Protein AF-A0A350ADW1-F1 (afdb_monomer_lite)

Structure (mmCIF, N/CA/C/O backbone):
data_AF-A0A350ADW1-F1
#
_entry.id   AF-A0A350ADW1-F1
#
loop_
_atom_site.group_PDB
_atom_site.id
_atom_site.type_symbol
_atom_site.label_atom_id
_atom_site.label_alt_id
_atom_site.label_comp_id
_atom_site.label_asym_id
_atom_site.label_entity_id
_atom_site.label_seq_id
_atom_site.pdbx_PDB_ins_code
_atom_site.Cartn_x
_atom_site.Cartn_y
_atom_site.Cartn_z
_atom_site.occupancy
_atom_site.B_iso_or_equiv
_atom_site.auth_seq_id
_atom_site.auth_comp_id
_atom_site.auth_asym_id
_atom_site.auth_atom_id
_atom_site.pdbx_PDB_model_num
ATOM 1 N N . PHE A 1 1 ? 5.162 9.582 -4.201 1.00 83.69 1 PHE A N 1
ATOM 2 C CA . PHE A 1 1 ? 4.486 8.821 -5.286 1.00 83.69 1 PHE A CA 1
ATOM 3 C C . PHE A 1 1 ? 5.380 8.556 -6.501 1.00 83.69 1 PHE A C 1
ATOM 5 O O . PHE A 1 1 ? 5.615 7.390 -6.770 1.00 83.69 1 PHE A O 1
ATOM 12 N N . ARG A 1 2 ? 5.883 9.571 -7.228 1.00 89.31 2 ARG A N 1
ATOM 13 C CA . ARG A 1 2 ? 6.713 9.370 -8.438 1.00 89.31 2 ARG A CA 1
ATOM 14 C C . ARG A 1 2 ? 7.943 8.490 -8.180 1.00 89.31 2 ARG A C 1
ATOM 16 O O . ARG A 1 2 ? 7.983 7.370 -8.667 1.00 89.31 2 ARG A O 1
ATOM 23 N N . GLU A 1 3 ? 8.840 8.942 -7.312 1.00 87.31 3 GLU A N 1
ATOM 24 C CA . GLU A 1 3 ? 10.051 8.193 -6.943 1.00 87.31 3 GLU A CA 1
ATOM 25 C C . GLU A 1 3 ? 9.717 6.847 -6.289 1.00 87.31 3 GLU A C 1
ATOM 27 O O . GLU A 1 3 ? 10.267 5.807 -6.628 1.00 87.31 3 GLU A O 1
ATOM 32 N N . ALA A 1 4 ? 8.739 6.847 -5.380 1.00 83.50 4 ALA A N 1
ATOM 33 C CA . ALA A 1 4 ? 8.398 5.666 -4.593 1.00 83.50 4 ALA A CA 1
ATOM 34 C C . ALA A 1 4 ? 7.653 4.559 -5.368 1.00 83.50 4 ALA A C 1
ATOM 36 O O . ALA A 1 4 ? 7.547 3.448 -4.845 1.00 83.50 4 ALA A O 1
ATOM 37 N N . VAL A 1 5 ? 7.078 4.848 -6.543 1.00 90.44 5 VAL A N 1
ATOM 38 C CA . VAL A 1 5 ? 6.195 3.914 -7.272 1.00 90.44 5 VAL A CA 1
ATOM 39 C C . VAL A 1 5 ? 6.447 3.924 -8.777 1.00 90.44 5 VAL A C 1
ATOM 41 O O . VAL A 1 5 ? 6.580 2.857 -9.368 1.00 90.44 5 VAL A O 1
ATOM 44 N N . ILE A 1 6 ? 6.463 5.101 -9.405 1.00 94.31 6 ILE A N 1
ATOM 45 C CA . ILE A 1 6 ? 6.502 5.227 -10.868 1.00 94.31 6 ILE A CA 1
ATOM 46 C C . ILE A 1 6 ? 7.892 4.925 -11.418 1.00 94.31 6 ILE A C 1
ATOM 48 O O . ILE A 1 6 ? 7.989 4.210 -12.411 1.00 94.31 6 ILE A O 1
ATOM 52 N N . ASP A 1 7 ? 8.943 5.418 -10.767 1.00 94.56 7 ASP A N 1
ATOM 53 C CA . ASP A 1 7 ? 10.309 5.238 -11.261 1.00 94.56 7 ASP A CA 1
ATOM 54 C C . ASP A 1 7 ? 10.722 3.748 -11.180 1.00 94.56 7 ASP A C 1
ATOM 56 O O . ASP A 1 7 ? 11.103 3.164 -12.190 1.00 94.56 7 ASP A O 1
ATOM 60 N N . GLU A 1 8 ? 10.474 3.068 -10.046 1.00 91.56 8 GLU A N 1
ATOM 61 C CA . GLU A 1 8 ? 10.698 1.609 -9.906 1.00 91.56 8 GLU A CA 1
ATOM 62 C C . GLU A 1 8 ? 9.867 0.782 -10.906 1.00 91.56 8 GLU A C 1
ATOM 64 O O . GLU A 1 8 ? 10.334 -0.232 -11.436 1.00 91.56 8 GLU A O 1
ATOM 69 N N . PHE A 1 9 ? 8.624 1.202 -11.166 1.00 94.69 9 PHE A N 1
ATOM 70 C CA . PHE A 1 9 ? 7.763 0.563 -12.159 1.00 94.69 9 PHE A CA 1
ATOM 71 C C . PHE A 1 9 ? 8.347 0.683 -13.569 1.00 94.69 9 PHE A C 1
ATOM 73 O O . PHE A 1 9 ? 8.427 -0.326 -14.272 1.00 94.69 9 PHE A O 1
ATOM 80 N N . ALA A 1 10 ? 8.756 1.889 -13.973 1.00 96.12 10 ALA A N 1
ATOM 81 C CA . ALA A 1 10 ? 9.309 2.147 -15.296 1.00 96.12 10 ALA A CA 1
ATOM 82 C C . ALA A 1 10 ? 10.604 1.357 -15.517 1.00 96.12 10 ALA A C 1
ATOM 84 O O . ALA A 1 10 ? 10.722 0.671 -16.532 1.00 96.12 10 ALA A O 1
ATOM 85 N N . ASP A 1 11 ? 11.517 1.367 -14.545 1.00 95.94 11 ASP A N 1
ATOM 86 C CA . ASP A 1 11 ? 12.780 0.627 -14.620 1.00 95.94 11 ASP A CA 1
ATOM 87 C C . ASP A 1 11 ? 12.549 -0.886 -14.746 1.00 95.94 11 ASP A C 1
ATOM 89 O O . ASP A 1 11 ? 13.133 -1.549 -15.606 1.00 95.94 11 ASP A O 1
ATOM 93 N N . SER A 1 12 ? 11.636 -1.439 -13.940 1.00 94.31 12 SER A N 1
ATOM 94 C CA . SER A 1 12 ? 11.294 -2.868 -13.986 1.00 94.31 12 SER A CA 1
ATOM 95 C C . SER A 1 12 ? 10.626 -3.262 -15.306 1.00 94.31 12 SER A C 1
ATOM 97 O O . SER A 1 12 ? 10.892 -4.337 -15.845 1.00 94.31 12 SER A O 1
ATOM 99 N N . TYR A 1 13 ? 9.765 -2.395 -15.841 1.00 96.25 13 TYR A N 1
ATOM 100 C CA . TYR A 1 13 ? 9.112 -2.620 -17.128 1.00 96.25 13 TYR A CA 1
ATOM 101 C C . TYR A 1 13 ? 10.121 -2.582 -18.283 1.00 96.25 13 TYR A C 1
ATOM 103 O O . TYR A 1 13 ? 10.104 -3.455 -19.151 1.00 96.25 13 TYR A O 1
ATOM 111 N N . LEU A 1 14 ? 11.049 -1.619 -18.271 1.00 97.31 14 LEU A N 1
ATOM 112 C CA . LEU A 1 14 ? 12.135 -1.528 -19.253 1.00 97.31 14 LEU A CA 1
ATOM 113 C C . LEU A 1 14 ? 13.079 -2.738 -19.193 1.00 97.31 14 LEU A C 1
ATOM 115 O O . LEU A 1 14 ? 13.614 -3.144 -20.223 1.00 97.31 14 LEU A O 1
ATOM 119 N N . ALA A 1 15 ? 13.230 -3.357 -18.020 1.00 97.62 15 ALA A N 1
ATOM 120 C CA . ALA A 1 15 ? 13.955 -4.615 -17.841 1.00 97.62 15 ALA A CA 1
ATOM 121 C C . ALA A 1 15 ? 13.183 -5.864 -18.327 1.00 97.62 15 ALA A C 1
ATOM 123 O O . ALA A 1 15 ? 13.676 -6.984 -18.189 1.00 97.62 15 ALA A O 1
ATOM 124 N N .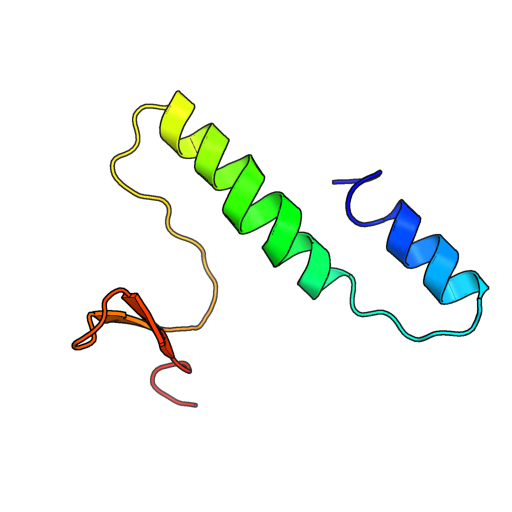 GLY A 1 16 ? 11.985 -5.698 -18.900 1.00 96.50 16 GLY A N 1
ATOM 125 C CA . GLY A 1 16 ? 11.172 -6.783 -19.455 1.00 96.50 16 GLY A CA 1
ATOM 126 C C . GLY A 1 16 ? 10.317 -7.530 -18.429 1.00 96.50 16 GLY A C 1
ATOM 127 O O . GLY A 1 16 ? 9.747 -8.572 -18.755 1.00 96.50 16 GLY A O 1
ATOM 128 N N . ALA A 1 17 ? 10.208 -7.023 -17.200 1.00 96.94 17 ALA A N 1
ATOM 129 C CA . ALA A 1 17 ? 9.274 -7.559 -16.218 1.00 96.94 17 ALA A CA 1
ATOM 130 C C . ALA A 1 17 ? 7.864 -6.971 -16.405 1.00 96.94 17 ALA A C 1
ATOM 132 O O . ALA A 1 17 ? 7.666 -5.934 -17.036 1.00 96.94 17 ALA A O 1
ATOM 133 N N . THR A 1 18 ? 6.871 -7.605 -15.781 1.00 95.31 18 THR A N 1
ATOM 134 C CA . THR A 1 18 ? 5.488 -7.105 -15.703 1.00 95.31 18 THR A CA 1
ATOM 135 C C . THR A 1 18 ? 5.140 -6.727 -14.256 1.00 95.31 18 THR A C 1
ATOM 137 O O . THR A 1 18 ? 4.432 -7.476 -13.575 1.00 95.31 18 THR A O 1
ATOM 140 N N . PRO A 1 19 ? 5.679 -5.611 -13.729 1.00 93.38 19 PRO A N 1
ATOM 141 C CA . PRO A 1 19 ? 5.456 -5.194 -12.347 1.00 93.38 19 PRO A CA 1
ATOM 142 C C . PRO A 1 19 ? 4.014 -4.720 -12.109 1.00 93.38 19 PRO A C 1
ATOM 144 O O . PRO A 1 19 ? 3.379 -4.133 -12.984 1.00 93.38 19 PRO A O 1
ATOM 147 N N . VAL A 1 20 ? 3.520 -4.900 -10.880 1.00 94.06 20 VAL A N 1
ATOM 148 C CA . VAL A 1 20 ? 2.223 -4.365 -10.433 1.00 94.06 20 VAL A CA 1
ATOM 149 C C . VAL A 1 20 ? 2.467 -3.153 -9.520 1.00 94.06 20 VAL A C 1
ATOM 151 O O . VAL A 1 20 ? 2.701 -3.326 -8.320 1.00 94.06 20 VAL A O 1
ATOM 154 N N . PRO A 1 21 ? 2.396 -1.909 -10.036 1.00 92.12 21 PRO A N 1
ATOM 155 C CA . PRO A 1 21 ? 2.758 -0.708 -9.272 1.00 92.12 21 PRO A CA 1
ATOM 156 C C . PRO A 1 21 ? 1.833 -0.462 -8.071 1.00 92.12 21 PRO A C 1
ATOM 158 O O . PRO A 1 21 ? 2.229 0.144 -7.075 1.00 92.12 21 PRO A O 1
ATOM 161 N N . CYS A 1 22 ? 0.598 -0.969 -8.124 1.00 91.81 22 CYS A N 1
ATOM 1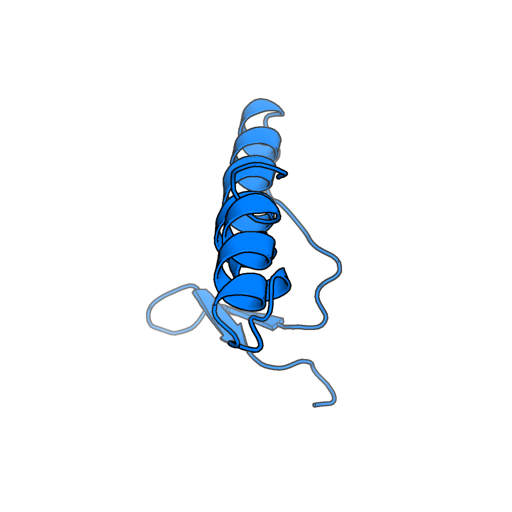62 C CA . CYS A 1 22 ? -0.379 -0.829 -7.047 1.00 91.81 22 CYS A CA 1
ATOM 163 C C . CYS A 1 22 ? 0.078 -1.473 -5.729 1.00 91.81 22 CYS A C 1
ATOM 165 O O . CYS A 1 22 ? -0.280 -0.965 -4.667 1.00 91.81 22 CYS A O 1
ATOM 167 N N . ILE A 1 23 ? 0.892 -2.535 -5.783 1.00 89.38 23 ILE A N 1
ATOM 168 C CA . ILE A 1 23 ? 1.446 -3.176 -4.580 1.00 89.38 23 ILE A CA 1
ATOM 169 C C . ILE A 1 23 ? 2.347 -2.180 -3.839 1.00 89.38 23 ILE A C 1
ATOM 171 O O . ILE A 1 23 ? 2.142 -1.925 -2.653 1.00 89.38 23 ILE A O 1
ATOM 175 N N . ARG A 1 24 ? 3.269 -1.531 -4.563 1.00 90.00 24 ARG A N 1
ATOM 176 C CA . ARG A 1 24 ? 4.160 -0.497 -4.012 1.00 90.00 24 ARG A CA 1
ATOM 177 C C . ARG A 1 24 ? 3.408 0.741 -3.549 1.00 90.00 24 ARG A C 1
ATOM 179 O O . ARG A 1 24 ? 3.739 1.302 -2.511 1.00 90.00 24 ARG A O 1
ATOM 186 N N . CYS A 1 25 ? 2.374 1.148 -4.281 1.00 90.31 25 CYS A N 1
ATOM 187 C CA . CYS A 1 25 ? 1.519 2.263 -3.879 1.00 90.31 25 CYS A CA 1
ATOM 188 C C . CYS A 1 25 ? 0.831 2.000 -2.530 1.00 90.31 25 CYS A C 1
ATOM 190 O O . CYS A 1 25 ? 0.838 2.873 -1.661 1.00 90.31 25 CYS A O 1
ATOM 192 N N . ASN A 1 26 ? 0.280 0.800 -2.320 1.00 90.00 26 ASN A N 1
ATOM 193 C CA . ASN A 1 26 ? -0.326 0.442 -1.039 1.00 90.00 26 ASN A CA 1
ATOM 194 C C . ASN A 1 26 ? 0.72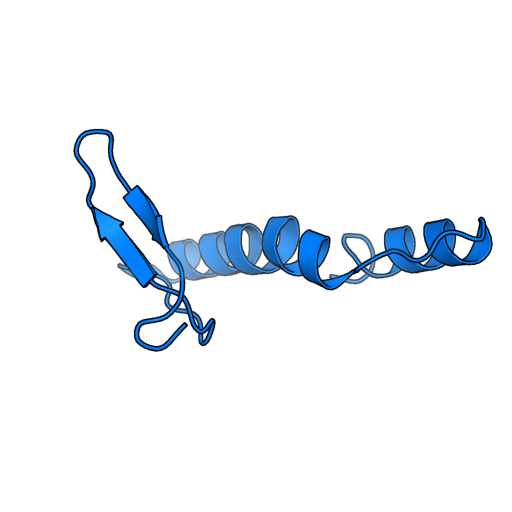1 0.429 0.085 1.00 90.00 26 ASN A C 1
ATOM 196 O O . ASN A 1 26 ? 0.513 1.073 1.110 1.00 90.00 26 ASN A O 1
ATOM 200 N N . GLU A 1 27 ? 1.851 -0.244 -0.138 1.00 88.38 27 GLU A N 1
ATOM 201 C CA . GLU A 1 27 ? 2.939 -0.392 0.836 1.00 88.38 27 GLU A CA 1
ATOM 202 C C . GLU A 1 27 ? 3.545 0.953 1.267 1.00 88.38 27 GLU A C 1
ATOM 204 O O . GLU A 1 27 ? 3.715 1.208 2.457 1.00 88.38 27 GLU A O 1
ATOM 209 N N . ARG A 1 28 ? 3.873 1.818 0.301 1.00 86.38 28 ARG A N 1
ATOM 210 C CA . ARG A 1 28 ? 4.701 3.006 0.544 1.00 86.38 28 ARG A CA 1
ATOM 211 C C . ARG A 1 28 ? 3.915 4.299 0.646 1.00 86.38 28 ARG A C 1
ATOM 213 O O . ARG A 1 28 ? 4.346 5.181 1.361 1.00 86.38 28 ARG A O 1
ATOM 220 N N . VAL A 1 29 ? 2.792 4.426 -0.057 1.00 87.31 29 VAL A N 1
ATOM 221 C CA . VAL A 1 29 ? 2.056 5.698 -0.123 1.00 87.31 29 VAL A CA 1
ATOM 222 C C . VAL A 1 29 ? 0.797 5.624 0.724 1.00 87.31 29 VAL A C 1
ATOM 224 O O . VAL A 1 29 ? 0.607 6.418 1.640 1.00 87.31 29 VAL A O 1
ATOM 227 N N . LYS A 1 30 ? -0.078 4.648 0.468 1.00 84.31 30 LYS A N 1
ATOM 228 C CA . LYS A 1 30 ? -1.394 4.642 1.118 1.00 84.31 30 LYS A CA 1
ATOM 229 C C . LYS A 1 30 ? -1.346 4.286 2.597 1.00 84.31 30 LYS A C 1
ATOM 231 O O . LYS A 1 30 ? -2.080 4.886 3.366 1.00 84.31 30 LYS A O 1
ATOM 236 N N . PHE A 1 31 ? -0.545 3.303 3.002 1.00 86.88 31 PHE A N 1
ATOM 237 C CA . PHE A 1 31 ? -0.503 2.878 4.408 1.00 86.88 31 PHE A CA 1
ATOM 238 C C . PHE A 1 31 ? 0.615 3.529 5.219 1.00 86.88 31 PHE A C 1
ATOM 240 O O . PHE A 1 31 ? 0.617 3.397 6.441 1.00 86.88 31 PHE A O 1
ATOM 247 N N . LYS A 1 32 ? 1.535 4.238 4.559 1.00 88.50 32 LYS A N 1
ATOM 248 C CA . LYS A 1 32 ? 2.615 4.967 5.220 1.00 88.50 32 LYS A CA 1
ATOM 249 C C . LYS A 1 32 ? 2.391 6.472 5.118 1.00 88.50 32 LYS A C 1
ATOM 251 O O . LYS A 1 32 ? 1.936 7.044 6.099 1.00 88.50 32 LYS A O 1
ATOM 256 N N . ASP A 1 33 ? 2.586 7.075 3.945 1.00 90.06 33 ASP A N 1
ATOM 257 C CA . ASP A 1 33 ? 2.485 8.534 3.774 1.00 90.06 33 ASP A CA 1
ATOM 258 C C . ASP A 1 33 ? 1.105 9.092 4.179 1.00 90.06 33 ASP A C 1
ATOM 260 O O . ASP A 1 33 ? 1.019 10.071 4.920 1.00 90.06 33 ASP A O 1
ATOM 264 N N . LEU A 1 34 ? 0.000 8.462 3.747 1.00 91.06 34 LEU A N 1
ATOM 265 C CA . LEU A 1 34 ? -1.342 8.928 4.139 1.00 91.06 34 LEU A CA 1
ATOM 266 C C . LEU A 1 34 ? -1.647 8.668 5.617 1.00 91.06 34 LEU A C 1
ATOM 268 O O . LEU A 1 34 ? -2.386 9.437 6.224 1.00 91.06 34 LEU A O 1
ATOM 272 N N . LEU A 1 35 ? -1.087 7.607 6.203 1.00 93.06 35 LEU A N 1
ATOM 273 C CA . LEU A 1 35 ? -1.261 7.331 7.628 1.00 93.06 35 LEU A CA 1
ATOM 274 C C . LEU A 1 35 ? -0.496 8.349 8.477 1.00 93.06 35 LEU A C 1
ATOM 276 O O . LEU A 1 35 ? -0.992 8.767 9.517 1.00 93.06 35 LEU A O 1
ATOM 280 N N . GLU A 1 36 ? 0.699 8.737 8.043 1.00 93.69 36 GLU A N 1
ATOM 281 C CA . GLU A 1 36 ? 1.486 9.809 8.653 1.00 93.69 36 GLU A CA 1
ATOM 282 C C . GLU A 1 36 ? 0.744 11.141 8.544 1.00 93.69 36 GLU A C 1
ATOM 284 O O . GLU A 1 36 ? 0.478 11.767 9.561 1.00 93.69 36 GLU A O 1
ATOM 289 N N . THR A 1 37 ? 0.236 11.471 7.353 1.00 93.62 37 THR A N 1
ATOM 290 C CA . THR A 1 37 ? -0.611 12.658 7.148 1.00 93.62 37 THR A CA 1
ATOM 291 C C . THR A 1 37 ? -1.841 12.649 8.063 1.00 93.62 37 THR A C 1
ATOM 293 O O . THR A 1 37 ? -2.198 13.673 8.634 1.00 93.62 37 THR A O 1
ATOM 296 N N . ALA A 1 38 ? -2.510 11.503 8.229 1.00 95.75 38 ALA A N 1
ATOM 297 C CA . ALA A 1 38 ? -3.661 11.393 9.123 1.00 95.75 38 ALA A CA 1
ATOM 298 C C . ALA A 1 38 ? -3.279 11.649 10.592 1.00 95.75 38 ALA A C 1
ATOM 300 O O . ALA A 1 38 ? -4.041 12.291 11.310 1.00 95.75 38 ALA A O 1
ATOM 301 N N . LYS A 1 39 ? -2.097 11.192 11.026 1.00 94.44 39 LYS A N 1
ATOM 302 C CA . LYS A 1 39 ? -1.569 11.476 12.369 1.00 94.44 39 LYS A CA 1
ATOM 303 C C . LYS A 1 39 ? -1.224 12.952 12.544 1.00 94.44 39 LYS A C 1
ATOM 305 O O . LYS A 1 39 ? -1.556 13.505 13.581 1.00 94.44 39 LYS A O 1
ATOM 310 N N . ASP A 1 40 ? -0.622 13.584 11.538 1.00 97.12 40 ASP A N 1
ATOM 311 C CA . ASP A 1 40 ? -0.292 15.018 11.565 1.00 97.12 40 ASP A CA 1
ATOM 312 C C . ASP A 1 40 ? -1.543 15.910 11.636 1.00 97.12 40 ASP A C 1
ATOM 314 O O . ASP A 1 40 ? -1.480 17.052 12.085 1.00 97.12 40 ASP A O 1
ATOM 318 N N . LEU A 1 41 ? -2.686 15.385 11.191 1.00 97.06 41 LEU A N 1
ATOM 319 C CA . LEU A 1 41 ? -3.999 16.020 11.289 1.00 97.06 41 LEU A CA 1
ATOM 320 C C . LEU A 1 41 ? -4.759 15.652 12.577 1.00 97.06 41 LEU A C 1
ATOM 322 O O . LEU A 1 41 ? -5.948 15.958 12.670 1.00 97.06 41 LEU A O 1
ATOM 326 N N . ASP A 1 42 ? -4.112 14.981 13.535 1.00 96.75 42 ASP A N 1
ATOM 327 C CA . ASP A 1 42 ? -4.706 14.486 14.786 1.00 96.75 42 ASP A CA 1
ATOM 328 C C . ASP A 1 42 ? -5.944 13.588 14.576 1.00 96.75 42 ASP A C 1
ATOM 330 O O . ASP A 1 42 ? -6.878 13.571 15.380 1.00 96.75 42 ASP A O 1
ATOM 334 N N . ALA A 1 43 ? -5.982 12.819 13.482 1.00 97.25 43 ALA A N 1
ATOM 335 C CA . ALA A 1 43 ? -7.087 11.904 13.217 1.00 97.25 43 ALA A CA 1
ATOM 336 C C . ALA A 1 43 ? -6.991 10.628 14.073 1.00 97.25 43 ALA A C 1
ATOM 338 O O . ALA A 1 43 ? -5.949 9.971 14.128 1.00 97.25 43 ALA A O 1
ATOM 339 N N . ASP A 1 44 ? -8.121 10.195 14.641 1.00 95.06 44 ASP A N 1
ATOM 340 C CA . ASP A 1 44 ? -8.204 8.950 15.422 1.00 95.06 44 ASP A CA 1
ATOM 341 C C . ASP A 1 44 ? -7.973 7.690 14.573 1.00 95.06 44 ASP A C 1
ATOM 343 O O . ASP A 1 44 ? -7.505 6.655 15.056 1.00 95.06 44 ASP A O 1
ATOM 347 N N . CYS A 1 45 ? -8.351 7.740 13.292 1.00 93.44 45 CYS A N 1
ATOM 348 C CA . CYS A 1 45 ? -8.199 6.620 12.375 1.00 93.44 45 CYS A CA 1
ATOM 349 C C . CYS A 1 45 ? -8.107 7.066 10.914 1.00 93.44 45 CYS A C 1
ATOM 351 O O . CYS A 1 45 ? -8.610 8.115 10.519 1.00 93.44 45 CYS A O 1
ATOM 353 N N . MET A 1 46 ? -7.503 6.206 10.091 1.00 94.25 46 MET A N 1
ATOM 354 C CA . MET A 1 46 ? -7.504 6.335 8.638 1.00 94.25 46 MET A CA 1
ATOM 355 C C . MET A 1 46 ? -8.378 5.238 8.031 1.00 94.25 46 MET A C 1
ATOM 357 O O . MET A 1 46 ? -8.155 4.047 8.265 1.00 94.25 46 MET A O 1
ATOM 361 N N . ALA A 1 47 ? -9.343 5.640 7.209 1.00 94.25 47 ALA A N 1
ATOM 362 C CA . ALA A 1 47 ? -10.148 4.740 6.396 1.00 94.25 47 ALA A CA 1
ATOM 363 C C . ALA A 1 47 ? -9.733 4.835 4.924 1.00 94.25 47 ALA A C 1
ATOM 365 O O . ALA A 1 47 ? -9.287 5.876 4.445 1.00 94.25 47 ALA A O 1
ATOM 366 N N . THR A 1 48 ? -9.899 3.739 4.187 1.00 93.94 48 THR A N 1
ATOM 367 C CA . THR A 1 48 ? -9.666 3.703 2.738 1.00 93.94 48 THR A CA 1
ATOM 368 C C . THR A 1 48 ? -10.834 2.999 2.060 1.00 93.94 48 THR A C 1
ATOM 370 O O . THR A 1 48 ? -11.474 2.152 2.675 1.00 93.94 48 THR A O 1
ATOM 373 N N . GLY A 1 49 ? -11.082 3.292 0.783 1.00 94.56 49 GLY A N 1
ATOM 374 C CA . GLY A 1 49 ? -12.118 2.618 -0.009 1.00 94.56 49 GLY A CA 1
ATOM 375 C C . GLY A 1 49 ? -11.743 1.215 -0.502 1.00 94.56 49 GLY A C 1
ATOM 376 O O . GLY A 1 49 ? -12.349 0.738 -1.455 1.00 94.56 49 GLY A O 1
ATOM 377 N N . HIS A 1 50 ? -10.714 0.569 0.063 1.00 95.56 50 HIS A N 1
ATOM 378 C CA . HIS A 1 50 ? -10.362 -0.793 -0.340 1.00 95.56 50 HIS A CA 1
ATOM 379 C C . HIS A 1 50 ? -11.463 -1.765 0.080 1.00 95.56 50 HIS A C 1
ATOM 381 O O . HIS A 1 50 ? -11.898 -1.769 1.231 1.00 95.56 50 HIS A O 1
ATOM 387 N N . TYR A 1 51 ? -11.865 -2.625 -0.850 1.00 96.06 51 TYR A N 1
ATOM 388 C CA . TYR A 1 51 ? -12.888 -3.630 -0.611 1.00 96.06 51 TYR A CA 1
ATOM 389 C C . TYR A 1 51 ? -12.287 -4.874 0.051 1.00 96.06 51 TYR A C 1
ATOM 391 O O . TYR A 1 51 ? -11.948 -5.859 -0.599 1.00 96.06 51 TYR A O 1
ATOM 399 N N . ILE A 1 52 ? -12.062 -4.757 1.355 1.00 95.88 52 ILE A N 1
ATOM 400 C CA . ILE A 1 52 ? -11.409 -5.732 2.236 1.00 95.88 52 ILE A CA 1
ATOM 401 C C . ILE A 1 52 ? -11.982 -5.580 3.645 1.00 95.88 52 ILE A C 1
ATOM 403 O O . ILE A 1 52 ? -12.655 -4.593 3.951 1.00 95.88 52 ILE A O 1
ATOM 407 N N . GLN A 1 53 ? -11.676 -6.522 4.532 1.00 96.56 53 GLN A N 1
ATOM 408 C CA . GLN A 1 53 ? -12.064 -6.432 5.935 1.00 96.56 53 GLN A CA 1
ATOM 409 C C . GLN A 1 53 ? -10.831 -6.374 6.839 1.00 96.56 53 GLN A C 1
ATOM 411 O O . GLN A 1 53 ? -9.910 -7.178 6.710 1.00 96.56 53 GLN A O 1
ATOM 416 N N . ARG A 1 54 ? -10.842 -5.449 7.805 1.00 95.56 54 ARG A N 1
ATOM 417 C CA . ARG A 1 54 ? -9.940 -5.486 8.961 1.00 95.56 54 ARG A 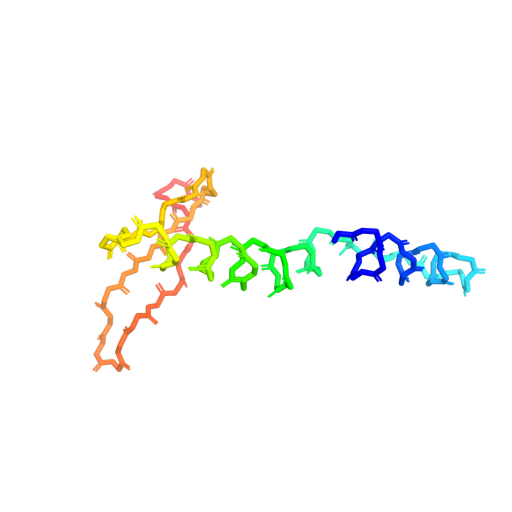CA 1
ATOM 418 C C . ARG A 1 54 ? -10.694 -6.091 10.140 1.00 95.56 54 ARG A C 1
ATOM 420 O O . ARG A 1 54 ? -11.700 -5.526 10.565 1.00 95.56 54 ARG A O 1
ATOM 427 N N . LYS A 1 55 ? -10.201 -7.201 10.685 1.00 96.44 55 LYS A N 1
ATOM 428 C CA . LYS A 1 55 ? -10.780 -7.864 11.868 1.00 96.44 55 LYS A CA 1
ATOM 429 C C . LYS A 1 55 ? -9.790 -7.838 13.027 1.00 96.44 55 LYS A C 1
ATOM 431 O O . LYS A 1 55 ? -8.591 -7.688 12.813 1.00 96.44 55 LYS A O 1
ATOM 436 N N . MET A 1 56 ? -10.297 -7.940 14.252 1.00 97.19 56 MET A N 1
ATOM 437 C CA . MET A 1 56 ? -9.454 -8.160 15.426 1.00 97.19 56 MET A CA 1
ATOM 438 C C . MET A 1 56 ? -9.412 -9.658 15.710 1.00 97.19 56 MET A C 1
ATOM 440 O O . MET A 1 56 ? -10.443 -10.244 16.040 1.00 97.19 56 MET A O 1
ATOM 444 N N . GLY A 1 57 ? -8.243 -10.262 15.534 1.00 96.56 57 GLY A N 1
ATOM 445 C CA . GLY A 1 57 ? -7.978 -11.655 15.865 1.00 96.56 57 GLY A CA 1
ATOM 446 C C . GLY A 1 57 ? -7.317 -11.812 17.230 1.00 96.56 57 GLY A C 1
ATOM 447 O O . GLY A 1 57 ? -7.051 -10.838 17.936 1.00 96.56 57 GLY A O 1
ATOM 448 N N . ALA A 1 58 ? -7.006 -13.055 17.595 1.00 96.12 58 ALA A N 1
ATOM 449 C CA . ALA A 1 58 ? -6.402 -13.379 18.891 1.00 96.12 58 ALA A CA 1
ATOM 450 C C . ALA A 1 58 ? -4.995 -12.777 19.084 1.00 96.12 58 ALA A C 1
ATOM 452 O O . ALA A 1 58 ? -4.572 -12.557 20.215 1.00 96.12 58 ALA A O 1
ATOM 453 N N . LEU A 1 59 ? -4.279 -12.507 17.987 1.00 96.00 59 LEU A N 1
ATOM 454 C CA . LEU A 1 59 ? -2.914 -11.966 17.989 1.00 96.00 59 LEU A CA 1
ATOM 455 C C . LEU A 1 59 ? -2.845 -10.503 17.521 1.00 96.00 59 LEU A C 1
ATOM 457 O O . LEU A 1 59 ? -1.752 -9.973 17.330 1.00 96.00 59 LEU A O 1
ATOM 461 N N . GLY A 1 60 ? -3.994 -9.847 17.337 1.00 96.50 60 GLY A N 1
ATOM 462 C CA . GLY A 1 60 ? -4.073 -8.461 16.880 1.00 96.50 60 GLY A CA 1
ATOM 463 C C . GLY A 1 60 ? -4.823 -8.288 15.554 1.00 96.50 60 GLY A C 1
ATOM 464 O O . GLY A 1 60 ? -5.661 -9.118 15.201 1.00 96.50 60 GLY A O 1
ATOM 465 N N . PRO A 1 61 ? -4.588 -7.174 14.834 1.00 95.81 61 PRO A N 1
ATOM 466 C CA . PRO A 1 61 ? -5.311 -6.856 13.606 1.00 95.81 61 PRO A CA 1
ATOM 467 C C . PRO A 1 61 ? -4.992 -7.824 12.463 1.00 95.81 61 PRO A C 1
ATOM 469 O O . PRO A 1 61 ? -3.828 -8.076 12.163 1.00 95.81 61 PRO A O 1
ATOM 472 N N . GLU A 1 62 ? -6.026 -8.279 11.765 1.00 97.00 62 GLU A N 1
ATOM 473 C CA . GLU A 1 62 ? -5.924 -9.192 10.628 1.00 97.00 62 GLU A CA 1
ATOM 474 C C . GLU A 1 62 ? -6.536 -8.573 9.367 1.00 97.00 62 GLU A C 1
ATOM 476 O O . GLU A 1 62 ? -7.541 -7.853 9.433 1.00 97.00 62 GLU A O 1
ATOM 481 N N . LEU A 1 63 ? -5.949 -8.897 8.212 1.00 95.38 63 LEU A N 1
ATOM 482 C CA . LEU A 1 63 ? -6.458 -8.543 6.889 1.00 95.38 63 LEU A CA 1
ATOM 483 C C . LEU A 1 63 ? -7.220 -9.733 6.293 1.00 95.38 63 LEU A C 1
ATOM 485 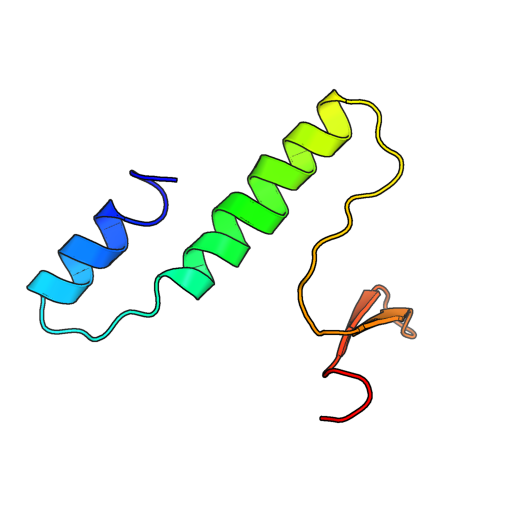O O . LEU A 1 63 ? -6.663 -10.817 6.149 1.00 95.38 63 LEU A O 1
ATOM 489 N N . HIS A 1 64 ? -8.483 -9.517 5.939 1.00 96.56 64 HIS A N 1
ATOM 490 C CA . HIS A 1 64 ? -9.394 -10.530 5.405 1.00 96.56 64 HIS A CA 1
ATOM 491 C C . HIS A 1 64 ? -9.952 -10.091 4.047 1.00 96.56 64 HIS A C 1
ATOM 493 O O . HIS A 1 64 ? -10.006 -8.894 3.739 1.00 96.56 64 HIS A O 1
ATOM 499 N 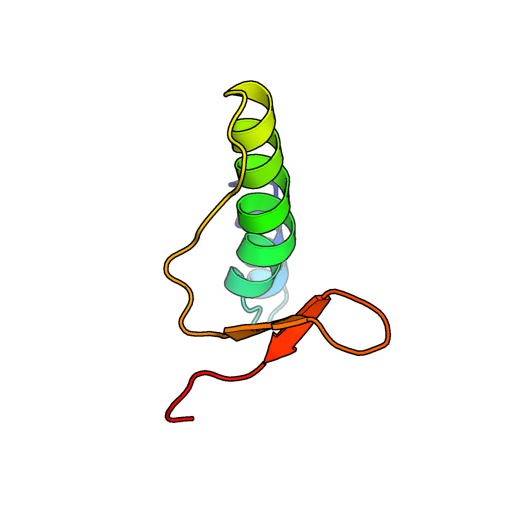N . CYS A 1 65 ? -10.403 -11.066 3.253 1.00 96.94 65 CYS A N 1
ATOM 500 C CA . CYS A 1 65 ? -11.165 -10.825 2.029 1.00 96.94 65 CYS A CA 1
ATOM 501 C C . CYS A 1 65 ? -12.446 -10.016 2.302 1.00 96.94 65 CYS A C 1
ATOM 503 O O . CYS A 1 65 ? -12.876 -9.852 3.448 1.00 96.94 65 CYS A O 1
ATOM 505 N N . ALA A 1 66 ? -13.038 -9.487 1.232 1.00 94.88 66 ALA A N 1
ATOM 506 C CA . ALA A 1 66 ? -14.317 -8.796 1.301 1.00 94.88 66 ALA A CA 1
ATOM 507 C C . ALA A 1 66 ? -15.454 -9.718 1.777 1.00 94.88 66 ALA A C 1
ATOM 509 O O . ALA A 1 66 ? -15.303 -10.935 1.853 1.00 94.88 66 ALA A O 1
ATOM 510 N N . ALA A 1 67 ? -16.596 -9.121 2.120 1.00 92.69 67 ALA A N 1
ATOM 511 C CA . ALA A 1 67 ? -17.724 -9.845 2.705 1.00 92.69 67 ALA A CA 1
ATOM 512 C C . ALA A 1 67 ? -18.399 -10.840 1.741 1.00 92.69 67 ALA A C 1
ATOM 514 O O . ALA A 1 67 ? -19.044 -11.775 2.207 1.00 92.69 67 ALA A O 1
ATOM 515 N N . ASP A 1 68 ? -18.267 -10.627 0.436 1.00 93.69 68 ASP A N 1
ATOM 516 C CA . ASP A 1 68 ? -18.898 -11.380 -0.655 1.00 93.69 68 ASP A CA 1
ATOM 517 C C . ASP A 1 68 ? -17.872 -12.033 -1.604 1.00 93.69 68 ASP A C 1
ATOM 519 O O . ASP A 1 68 ? -18.211 -12.381 -2.736 1.00 93.69 68 ASP A O 1
ATOM 523 N N . ALA A 1 69 ? -16.622 -12.163 -1.147 1.00 71.81 69 ALA A N 1
ATOM 524 C CA . ALA A 1 69 ? -15.521 -12.753 -1.905 1.00 71.81 69 ALA A CA 1
ATOM 525 C C . ALA A 1 69 ? -15.636 -14.277 -2.062 1.00 71.81 69 ALA A C 1
ATOM 527 O O . ALA A 1 69 ? -16.093 -14.947 -1.106 1.00 71.81 69 ALA A O 1
#

pLDDT: mean 93.15, std 4.41, range [71.81, 97.62]

Sequence (69 aa):
FREAVIDEFADSYLAGATPVPCIRCNERVKFKDLLETAKDLDADCMATGHYIQRKMGALGPELHCAADA

Radius of gyration: 15.36 Å; chains: 1; bounding box: 33×29×38 Å

Secondary structure (DSSP, 8-state):
-IIIIIIHHHHHHHTT----HHHHIIIIIIIIIHHHHHHHTT-S------S-EEEEETTEEEEE--TT-

Foldseek 3Di:
DCVQQVVVCVVCVVVVDDDDSVVSCVVPPVCPVVQVVCVVVVHPDDDDPDQWDWDQDPVGIDTGHHPVD